Protein AF-A0AAV0RN40-F1 (afdb_monomer)

Mean predicted aligned error: 21.48 Å

Sequence (175 aa):
MGRGKFKGKPTGKRQFSTPEEMLSGSSSRPRTFKREEAAYEEEKAEEESGEESGEESGDEESDQRRKGTEGLISIENPNLVKPKNLKAKDLDMGKTTELSRREREELEKQRAHERYMRLQEQGKTEQARKDLERLTLIRQQRAEAAKKREEEKAGKCSTSFSLFGLVIIYRVVCS

Foldseek 3Di:
DDDDDDPDDPPPPDDDQDPVCVVVVVDPDDVVVVVVVVVVVVVVVCVVCVVPDDPDDDPDDDPPPDPPCVVVDPPPDVPPPDDDPDDPVPPDPPDPPVQPPVRVVVVVVVVVVVVVVVCLVVLVDPVSVVVVVVVVVVVVVVVVVVVVVVVVVVVCVVVVVVVVVVVVVVVVVVD

Organism: NCBI:txid586396

Structure (mmCIF, N/CA/C/O backbone):
data_AF-A0AAV0RN40-F1
#
_entry.id   AF-A0AAV0RN40-F1
#
loop_
_atom_site.group_PDB
_atom_site.id
_atom_site.type_symbol
_atom_site.label_atom_id
_atom_site.label_alt_id
_atom_site.label_comp_id
_atom_site.label_asym_id
_atom_site.label_entity_id
_atom_site.label_seq_id
_atom_site.pdbx_PDB_ins_code
_atom_site.Cartn_x
_atom_site.Cartn_y
_atom_site.Cartn_z
_atom_site.occupancy
_atom_site.B_iso_or_equiv
_atom_site.auth_seq_id
_atom_site.auth_comp_id
_atom_site.auth_asym_id
_atom_site.auth_atom_id
_atom_site.pdbx_PDB_model_num
ATOM 1 N N . MET A 1 1 ? 24.637 -51.699 7.118 1.00 55.66 1 MET A N 1
ATOM 2 C CA . MET A 1 1 ? 23.210 -51.452 6.809 1.00 55.66 1 MET A CA 1
ATOM 3 C C . MET A 1 1 ? 23.115 -50.278 5.841 1.00 55.66 1 MET A C 1
ATOM 5 O O . MET A 1 1 ? 23.317 -49.142 6.254 1.00 55.66 1 MET A O 1
ATOM 9 N N . GLY A 1 2 ? 22.920 -50.537 4.545 1.00 56.81 2 GLY A N 1
ATOM 10 C CA . GLY A 1 2 ? 22.853 -49.482 3.529 1.00 56.81 2 GLY A CA 1
ATOM 11 C C . GLY A 1 2 ? 21.513 -48.755 3.590 1.00 56.81 2 GLY A C 1
ATOM 12 O O . GLY A 1 2 ? 20.491 -49.325 3.222 1.00 56.81 2 GLY A O 1
ATOM 13 N N . ARG A 1 3 ? 21.495 -47.508 4.073 1.00 68.69 3 ARG A N 1
ATOM 14 C CA . ARG A 1 3 ? 20.288 -46.672 4.025 1.00 68.69 3 ARG A CA 1
ATOM 15 C C . ARG A 1 3 ? 20.107 -46.168 2.592 1.00 68.69 3 ARG A C 1
ATOM 17 O O . ARG A 1 3 ? 20.905 -45.368 2.110 1.00 68.69 3 ARG A O 1
ATOM 24 N N . GLY A 1 4 ? 19.094 -46.685 1.898 1.00 68.19 4 GLY A N 1
ATOM 25 C CA . GLY A 1 4 ? 18.758 -46.277 0.535 1.00 68.19 4 GLY A CA 1
ATOM 26 C C . GLY A 1 4 ? 18.453 -44.777 0.440 1.00 68.19 4 GLY A C 1
ATOM 27 O O . GLY A 1 4 ? 17.848 -44.196 1.340 1.00 68.19 4 GLY A O 1
ATOM 28 N N . LYS A 1 5 ? 18.874 -44.143 -0.663 1.00 71.56 5 LYS A N 1
ATOM 29 C CA . LYS A 1 5 ? 18.557 -42.740 -0.970 1.00 71.56 5 LYS A CA 1
ATOM 30 C C . LYS A 1 5 ? 17.057 -42.603 -1.249 1.00 71.56 5 LYS A C 1
ATOM 32 O O . LYS A 1 5 ? 16.592 -42.960 -2.329 1.00 71.56 5 LYS A O 1
ATOM 37 N N . PHE A 1 6 ? 16.313 -42.062 -0.289 1.00 70.00 6 PHE A N 1
ATOM 38 C CA . PHE A 1 6 ? 14.913 -41.681 -0.466 1.00 70.00 6 PHE A CA 1
ATOM 39 C C . PHE A 1 6 ? 14.819 -40.530 -1.479 1.00 70.00 6 PHE A C 1
ATOM 41 O O . PHE A 1 6 ? 15.158 -39.388 -1.173 1.00 70.00 6 PHE A O 1
ATOM 48 N N . LYS A 1 7 ? 14.390 -40.828 -2.711 1.00 72.19 7 LYS A N 1
ATOM 49 C CA . LYS A 1 7 ? 14.006 -39.801 -3.685 1.00 72.19 7 LYS A CA 1
ATOM 50 C C . LYS A 1 7 ? 12.574 -39.373 -3.370 1.00 72.19 7 LYS A C 1
ATOM 52 O O . LYS A 1 7 ? 11.628 -40.039 -3.785 1.00 72.19 7 LYS A O 1
ATOM 57 N N . GLY A 1 8 ? 12.418 -38.288 -2.613 1.00 71.62 8 GLY A N 1
ATOM 58 C CA . GLY A 1 8 ? 11.113 -37.656 -2.431 1.00 71.62 8 GLY A CA 1
ATOM 59 C C . GLY A 1 8 ? 10.549 -37.274 -3.798 1.00 71.62 8 GLY A C 1
ATOM 60 O O . GLY A 1 8 ? 11.226 -36.604 -4.579 1.00 71.62 8 GLY A O 1
ATOM 61 N N . LYS A 1 9 ? 9.337 -37.738 -4.124 1.00 75.56 9 LYS A N 1
ATOM 62 C CA . LYS A 1 9 ? 8.637 -37.245 -5.315 1.00 75.56 9 LYS A CA 1
ATOM 63 C C . LYS A 1 9 ? 8.457 -35.729 -5.155 1.00 75.56 9 LYS A C 1
ATOM 65 O O . LYS A 1 9 ? 8.184 -35.300 -4.032 1.00 75.56 9 LYS A O 1
ATOM 70 N N . PRO A 1 10 ? 8.594 -34.924 -6.223 1.00 72.56 10 PRO A N 1
ATOM 71 C CA . PRO A 1 10 ? 8.254 -33.513 -6.146 1.00 72.56 10 PRO A CA 1
ATOM 72 C C . PRO A 1 10 ? 6.779 -33.436 -5.763 1.00 72.56 10 PRO A C 1
ATOM 74 O O . PRO A 1 10 ? 5.906 -33.839 -6.533 1.00 72.56 10 PRO A O 1
ATOM 77 N N . THR A 1 11 ? 6.502 -33.001 -4.537 1.00 71.94 11 THR A N 1
ATOM 78 C CA . THR A 1 11 ? 5.153 -32.662 -4.104 1.00 71.94 11 THR A CA 1
ATOM 79 C C . THR A 1 11 ? 4.661 -31.602 -5.075 1.00 71.94 11 THR A C 1
ATOM 81 O O . THR A 1 11 ? 5.193 -30.493 -5.116 1.00 71.94 11 THR A O 1
ATOM 84 N N . GLY A 1 12 ? 3.724 -31.991 -5.945 1.00 72.69 12 GLY A N 1
ATOM 85 C CA . GLY A 1 12 ? 3.175 -31.111 -6.966 1.00 72.69 12 GLY A CA 1
ATOM 86 C C . GLY A 1 12 ? 2.749 -29.804 -6.313 1.00 72.69 12 GLY A C 1
ATOM 87 O O . GLY A 1 12 ? 2.023 -29.818 -5.316 1.00 72.69 12 GLY A O 1
ATOM 88 N N . LYS A 1 13 ? 3.259 -28.679 -6.824 1.00 74.56 13 LYS A N 1
ATOM 89 C CA . LYS A 1 13 ? 2.866 -27.357 -6.338 1.00 74.56 13 LYS A CA 1
ATOM 90 C C . LYS A 1 13 ? 1.351 -27.241 -6.504 1.00 74.56 13 LYS A C 1
ATOM 92 O O . LYS A 1 13 ? 0.854 -27.299 -7.626 1.00 74.56 13 LYS A O 1
ATOM 97 N N . ARG A 1 14 ? 0.626 -27.132 -5.389 1.00 75.12 14 ARG A N 1
ATOM 98 C CA . ARG A 1 14 ? -0.819 -26.882 -5.397 1.00 75.12 14 ARG A CA 1
ATOM 99 C C . ARG A 1 14 ? -1.003 -25.434 -5.842 1.00 75.12 14 ARG A C 1
ATOM 101 O O . ARG A 1 14 ? -0.493 -24.534 -5.181 1.00 75.12 14 ARG A O 1
ATOM 108 N N . GLN A 1 15 ? -1.647 -25.234 -6.985 1.00 75.88 15 GLN A N 1
ATOM 109 C CA . GLN A 1 15 ? -2.031 -23.906 -7.450 1.00 75.88 15 GLN A CA 1
ATOM 110 C C . GLN A 1 15 ? -3.312 -23.535 -6.704 1.00 75.88 15 GLN A C 1
ATOM 112 O O . GLN A 1 15 ? -4.309 -24.248 -6.808 1.00 75.88 15 GLN A O 1
ATOM 117 N N . PHE A 1 16 ? -3.258 -22.480 -5.899 1.00 77.50 16 PHE A N 1
ATOM 118 C CA . PHE A 1 16 ? -4.445 -21.891 -5.291 1.00 77.50 16 PHE A CA 1
ATOM 119 C C . PHE A 1 16 ? -4.827 -20.687 -6.144 1.00 77.50 16 PHE A C 1
ATOM 121 O O . PHE A 1 16 ? -3.973 -19.840 -6.396 1.00 77.50 16 PHE A O 1
ATOM 128 N N . SER A 1 17 ? -6.077 -20.632 -6.600 1.00 83.19 17 SER A N 1
ATOM 129 C CA . SER A 1 17 ? -6.595 -19.474 -7.326 1.00 83.19 17 SER A CA 1
ATOM 130 C C . SER A 1 17 ? -6.531 -18.247 -6.422 1.00 83.19 17 SER A C 1
ATOM 132 O O . SER A 1 17 ? -7.062 -18.271 -5.308 1.00 83.19 17 SER A O 1
ATOM 134 N N . THR A 1 18 ? -5.872 -17.188 -6.881 1.00 83.50 18 THR A N 1
ATOM 135 C CA . THR A 1 18 ? -5.872 -15.908 -6.165 1.00 83.50 18 THR A CA 1
ATOM 136 C C . THR A 1 18 ? -7.214 -15.195 -6.379 1.00 83.50 18 THR A C 1
ATOM 138 O O . THR A 1 18 ? -7.898 -15.455 -7.374 1.00 83.50 18 THR A O 1
ATOM 141 N N . PRO A 1 19 ? -7.625 -14.290 -5.472 1.00 75.81 19 PRO A N 1
ATOM 142 C CA . PRO A 1 19 ? -8.873 -13.537 -5.635 1.00 75.81 19 PRO A CA 1
ATOM 143 C C . PRO A 1 19 ? -8.923 -12.737 -6.951 1.00 75.81 19 PRO A C 1
ATOM 145 O O . PRO A 1 19 ? -9.961 -12.690 -7.604 1.00 75.81 19 PRO A O 1
ATOM 148 N N . GLU A 1 20 ? -7.795 -12.197 -7.420 1.00 73.94 20 GLU A N 1
ATOM 149 C CA . GLU A 1 20 ? -7.707 -11.515 -8.724 1.00 73.94 20 GLU A CA 1
ATOM 150 C C . GLU A 1 20 ? -7.902 -12.471 -9.922 1.00 73.94 20 GLU A C 1
ATOM 152 O O . GLU A 1 20 ? -8.478 -12.105 -10.951 1.00 73.94 20 GLU A O 1
ATOM 157 N N . GLU A 1 21 ? -7.470 -13.728 -9.799 1.00 77.06 21 GLU A N 1
ATOM 158 C CA . GLU A 1 21 ? -7.644 -14.764 -10.826 1.00 77.06 21 GLU A CA 1
ATOM 159 C C . GLU A 1 21 ? -9.099 -15.273 -10.894 1.00 77.06 21 GLU A C 1
ATOM 161 O O . GLU A 1 21 ? -9.596 -15.639 -11.964 1.00 77.06 21 GLU A O 1
ATOM 166 N N . MET A 1 22 ? -9.805 -15.248 -9.756 1.00 72.75 22 MET A N 1
ATOM 167 C CA . MET A 1 22 ? -11.239 -15.557 -9.670 1.00 72.75 22 MET A CA 1
ATOM 168 C C . MET A 1 22 ? -12.080 -14.479 -10.368 1.00 72.75 22 MET A C 1
ATOM 170 O O . MET A 1 22 ? -12.909 -14.805 -11.226 1.00 72.75 22 MET A O 1
ATOM 174 N N . LEU A 1 23 ? -11.796 -13.203 -10.073 1.00 73.12 23 LEU A N 1
ATOM 175 C CA . LEU A 1 23 ? -12.455 -12.042 -10.686 1.00 73.12 23 LEU A CA 1
ATOM 176 C C . LEU A 1 23 ? -12.231 -11.999 -12.203 1.00 73.12 23 LEU A C 1
ATOM 178 O O . LEU A 1 23 ? -13.175 -11.841 -12.973 1.00 73.12 23 LEU A O 1
ATOM 182 N N . SER A 1 24 ? -10.995 -12.237 -12.652 1.00 78.75 24 SER A N 1
ATOM 183 C CA . SER A 1 24 ? -10.665 -12.290 -14.084 1.00 78.75 24 SER A CA 1
ATOM 184 C C . SER A 1 24 ? -11.165 -13.554 -14.796 1.00 78.75 24 SER A C 1
ATOM 186 O O . SER A 1 24 ? -11.050 -13.662 -16.016 1.00 78.75 24 SER A O 1
ATOM 188 N N . GLY A 1 25 ? -11.721 -14.526 -14.063 1.00 74.00 25 GLY A N 1
ATOM 189 C CA . GLY A 1 25 ? -12.276 -15.757 -14.628 1.00 74.00 25 GLY A CA 1
ATOM 190 C C . GLY A 1 25 ? -11.249 -16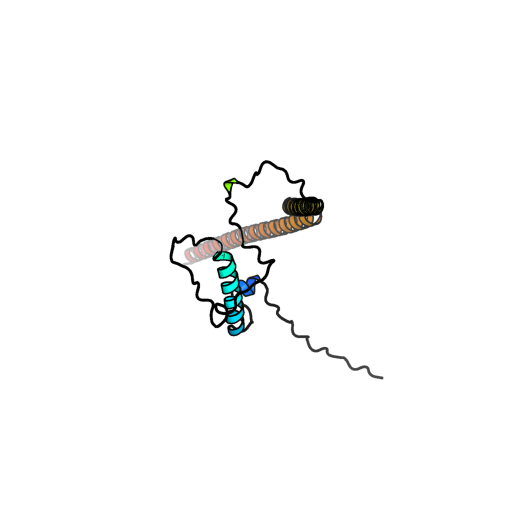.655 -15.322 1.00 74.00 25 GLY A C 1
ATOM 191 O O . GLY A 1 25 ? -11.642 -17.566 -16.051 1.00 74.00 25 GLY A O 1
ATOM 192 N N . SER A 1 26 ? -9.957 -16.407 -15.101 1.00 76.00 26 SER A N 1
ATOM 193 C CA . SER A 1 26 ? -8.845 -17.192 -15.646 1.00 76.00 26 SER A CA 1
ATOM 194 C C . SER A 1 26 ? -8.466 -18.383 -14.758 1.00 76.00 26 SER A C 1
ATOM 196 O O . SER A 1 26 ? -7.634 -19.200 -15.150 1.00 76.00 26 SER A O 1
ATOM 198 N N . SER A 1 27 ? -9.123 -18.522 -13.598 1.00 74.94 27 SER A N 1
ATOM 199 C CA . SER A 1 27 ? -8.860 -19.593 -12.640 1.00 74.94 27 SER A CA 1
ATOM 200 C C . SER A 1 27 ? -9.024 -20.992 -13.247 1.00 74.94 27 SER A C 1
ATOM 202 O O . SER A 1 27 ? -9.934 -21.256 -14.034 1.00 74.94 27 SER A O 1
ATOM 204 N N . SER A 1 28 ? -8.196 -21.928 -12.785 1.00 71.06 28 SER A N 1
ATOM 205 C CA . SER A 1 28 ? -8.238 -23.357 -13.143 1.00 71.06 28 SER A CA 1
ATOM 206 C C . SER A 1 28 ? -9.471 -24.127 -12.624 1.00 71.06 28 SER A C 1
ATOM 208 O O . SER A 1 28 ? -9.554 -25.347 -12.782 1.00 71.06 28 SER A O 1
ATOM 210 N N . ARG A 1 29 ? -10.443 -23.439 -12.009 1.00 69.88 29 ARG A N 1
ATOM 211 C CA . ARG A 1 29 ? -11.673 -24.026 -11.463 1.00 69.88 29 ARG A CA 1
ATOM 212 C C . ARG A 1 29 ? -12.706 -24.264 -12.583 1.00 69.88 29 ARG A C 1
ATOM 214 O O . ARG A 1 29 ? -12.861 -23.412 -13.457 1.00 69.88 29 ARG A O 1
ATOM 221 N N . PRO A 1 30 ? -13.427 -25.404 -12.604 1.00 71.62 30 PRO A N 1
ATOM 222 C CA . PRO A 1 30 ? -14.400 -25.695 -13.659 1.00 71.62 30 PRO A CA 1
ATOM 223 C C . PRO A 1 30 ? -15.537 -24.663 -13.696 1.00 71.62 30 PRO A C 1
ATOM 225 O O . PRO A 1 30 ? -16.087 -24.285 -12.663 1.00 71.62 30 PRO A O 1
ATOM 228 N N . ARG A 1 31 ? -15.933 -24.253 -14.910 1.00 65.62 31 ARG A N 1
ATOM 229 C CA . ARG A 1 31 ? -16.971 -23.230 -15.164 1.00 65.62 31 ARG A CA 1
ATOM 230 C C . ARG A 1 31 ? -18.341 -23.540 -14.549 1.00 65.62 31 ARG A C 1
ATOM 232 O O . ARG A 1 31 ? -19.111 -22.617 -14.319 1.00 65.62 31 ARG A O 1
ATOM 239 N N . THR A 1 32 ? -18.644 -24.808 -14.279 1.00 69.94 32 THR A N 1
ATOM 240 C CA . THR A 1 32 ? -19.889 -25.223 -13.613 1.00 69.94 32 THR A CA 1
ATOM 241 C C . THR A 1 32 ? -19.960 -24.726 -12.174 1.00 69.94 32 THR A C 1
ATOM 243 O O . THR A 1 32 ? -21.026 -24.329 -11.730 1.00 69.94 32 THR A O 1
ATOM 246 N N . PHE A 1 33 ? -18.819 -24.655 -11.485 1.00 62.16 33 PHE A N 1
ATOM 247 C CA . PHE A 1 33 ? -18.750 -24.169 -10.111 1.00 62.16 33 PHE A CA 1
ATOM 248 C C . PHE A 1 33 ? -18.928 -22.646 -10.032 1.00 62.16 33 PHE A C 1
ATOM 250 O O . PHE A 1 33 ? -19.597 -22.146 -9.137 1.00 62.16 33 PHE A O 1
ATOM 257 N N . LYS A 1 34 ? -18.423 -21.915 -11.039 1.00 65.00 34 LYS A N 1
ATOM 258 C CA . LYS A 1 34 ? -18.674 -20.474 -11.175 1.00 65.00 34 LYS A CA 1
ATOM 259 C C . LYS A 1 34 ? -20.154 -20.169 -11.414 1.00 65.00 34 LYS A C 1
ATOM 261 O O . LYS A 1 34 ? -20.585 -19.098 -11.042 1.00 65.00 34 LYS A O 1
ATOM 266 N N . ARG A 1 35 ? -20.936 -21.065 -12.029 1.00 60.94 35 ARG A N 1
ATOM 267 C CA . ARG A 1 35 ? -22.367 -20.815 -12.276 1.00 60.94 35 ARG A CA 1
ATOM 268 C C . ARG A 1 35 ? -23.189 -20.856 -10.989 1.00 60.94 35 ARG A C 1
ATOM 270 O O . ARG A 1 35 ? -24.082 -20.040 -10.849 1.00 60.94 35 ARG A O 1
ATOM 277 N N . GLU A 1 36 ? -22.886 -21.780 -10.080 1.00 59.16 36 GLU A N 1
ATOM 278 C CA . GLU A 1 36 ? -23.560 -21.864 -8.778 1.00 59.16 36 GLU A CA 1
ATOM 279 C C . GLU A 1 36 ? -23.094 -20.749 -7.832 1.00 59.16 36 GLU A C 1
ATOM 281 O O . GLU A 1 36 ? -23.931 -20.099 -7.219 1.00 59.16 36 GLU A O 1
ATOM 286 N N . GLU A 1 37 ? -21.785 -20.461 -7.763 1.00 60.84 37 GLU A N 1
ATOM 287 C CA . GLU A 1 37 ? -21.271 -19.348 -6.946 1.00 60.84 37 GLU A CA 1
ATOM 288 C C . GLU A 1 37 ? -21.665 -17.979 -7.497 1.00 60.84 37 GLU A C 1
ATOM 290 O O . GLU A 1 37 ? -22.028 -17.120 -6.710 1.00 60.84 37 GLU A O 1
ATOM 295 N N . ALA A 1 38 ? -21.635 -17.767 -8.817 1.00 59.31 38 ALA A N 1
ATOM 296 C CA . ALA A 1 38 ? -22.100 -16.515 -9.406 1.00 59.31 38 ALA A CA 1
ATOM 297 C C . ALA A 1 38 ? -23.613 -16.375 -9.274 1.00 59.31 38 ALA A C 1
ATOM 299 O O . ALA A 1 38 ? -24.047 -15.275 -9.020 1.00 59.31 38 ALA A O 1
ATOM 300 N N . ALA A 1 39 ? -24.405 -17.450 -9.368 1.00 60.50 39 ALA A N 1
ATOM 301 C CA . ALA A 1 39 ? -25.836 -17.361 -9.082 1.00 60.50 39 ALA A CA 1
ATOM 302 C C . ALA A 1 39 ? -26.099 -17.013 -7.609 1.00 60.50 39 ALA A C 1
ATOM 304 O O . ALA A 1 39 ? -26.986 -16.225 -7.342 1.00 60.50 39 ALA A O 1
ATOM 305 N N . TYR A 1 40 ? -25.312 -17.545 -6.668 1.00 59.56 40 TYR A N 1
ATOM 306 C CA . TYR A 1 40 ? -25.429 -17.216 -5.244 1.00 59.56 40 TYR A CA 1
ATOM 307 C C . TYR A 1 40 ? -24.876 -15.820 -4.901 1.00 59.56 40 TYR A C 1
ATOM 309 O O . TYR A 1 40 ? -25.415 -15.145 -4.035 1.00 59.56 40 TYR A O 1
ATOM 317 N N . GLU A 1 41 ? -23.802 -15.365 -5.556 1.00 64.12 41 GLU A N 1
ATOM 318 C CA . GLU A 1 41 ? -23.275 -13.999 -5.414 1.00 64.12 41 GLU A CA 1
ATOM 319 C C . GLU A 1 41 ? -24.146 -12.968 -6.131 1.00 64.12 41 GLU A C 1
ATOM 321 O O . GLU A 1 41 ? -24.263 -11.864 -5.626 1.00 64.12 41 GLU A O 1
ATOM 326 N N . GLU A 1 42 ? -24.753 -13.306 -7.267 1.00 60.56 42 GLU A N 1
ATOM 327 C CA . GLU A 1 42 ? -25.714 -12.473 -7.997 1.00 60.56 42 GLU A CA 1
ATOM 328 C C . GLU A 1 42 ? -27.041 -12.430 -7.240 1.00 60.56 42 GLU A C 1
ATOM 330 O O . GLU A 1 42 ? -27.549 -11.344 -7.043 1.00 60.56 42 GLU A O 1
ATOM 335 N N . GLU A 1 43 ? -27.530 -13.541 -6.675 1.00 57.56 43 GLU A N 1
ATOM 336 C CA . GLU A 1 43 ? -28.685 -13.547 -5.759 1.00 57.56 43 GLU A CA 1
ATOM 337 C C . GLU A 1 43 ? -28.387 -12.732 -4.491 1.00 57.56 43 GLU A C 1
ATOM 339 O O . GLU A 1 43 ? -29.203 -11.921 -4.072 1.00 57.56 43 GLU A O 1
ATOM 344 N N . LYS A 1 44 ? -27.182 -12.848 -3.921 1.00 61.00 44 LYS A N 1
ATOM 345 C CA . LYS A 1 44 ? -26.762 -12.036 -2.771 1.00 61.00 44 LYS A CA 1
ATOM 346 C C . LYS A 1 44 ? -26.559 -10.557 -3.124 1.00 61.00 44 LYS A C 1
ATOM 348 O O . LYS A 1 44 ? -26.845 -9.703 -2.294 1.00 61.00 44 LYS A O 1
ATOM 353 N N . ALA A 1 45 ? -26.054 -10.246 -4.316 1.00 57.75 45 ALA A N 1
ATOM 354 C CA . ALA A 1 45 ? -25.862 -8.879 -4.792 1.00 57.75 45 ALA A CA 1
ATOM 355 C C . ALA A 1 45 ? -27.177 -8.244 -5.263 1.00 57.75 45 ALA A C 1
ATOM 357 O O . ALA A 1 45 ? -27.320 -7.037 -5.142 1.00 57.75 45 ALA A O 1
ATOM 358 N N . GLU A 1 46 ? -28.137 -9.027 -5.757 1.00 56.94 46 GLU A N 1
ATOM 359 C CA . GLU A 1 46 ? -29.509 -8.598 -6.046 1.00 56.94 46 GLU A CA 1
ATOM 360 C C . GLU A 1 46 ? -30.327 -8.448 -4.757 1.00 56.94 46 GLU A C 1
ATOM 362 O O . GLU A 1 46 ? -31.143 -7.537 -4.677 1.00 56.94 46 GLU A O 1
ATOM 367 N N . GLU A 1 47 ? -30.088 -9.257 -3.718 1.00 54.12 47 GLU A N 1
ATOM 368 C CA . GLU A 1 47 ? -30.617 -8.996 -2.371 1.00 54.12 47 GLU A CA 1
ATOM 369 C C . GLU A 1 47 ? -29.991 -7.727 -1.763 1.00 54.12 47 GLU A C 1
ATOM 371 O O . GLU A 1 47 ? -30.698 -6.941 -1.141 1.00 54.12 47 GLU A O 1
ATOM 376 N N . GLU A 1 48 ? -28.696 -7.474 -1.989 1.00 49.50 48 GLU A N 1
ATOM 377 C CA . GLU A 1 48 ? -27.996 -6.273 -1.499 1.00 49.50 48 GLU A CA 1
ATOM 378 C C . GLU A 1 48 ? -28.333 -5.004 -2.314 1.00 49.50 48 GLU A C 1
ATOM 380 O O . GLU A 1 48 ? -28.450 -3.927 -1.736 1.00 49.50 48 GLU A O 1
ATOM 385 N N . SER A 1 49 ? -28.552 -5.101 -3.634 1.00 45.62 49 SER A N 1
ATOM 386 C CA . SER A 1 49 ? -28.929 -3.965 -4.499 1.00 45.62 49 SER A CA 1
ATOM 387 C C . SER A 1 49 ? -30.444 -3.798 -4.669 1.00 45.62 49 SER A C 1
ATOM 389 O O . SER A 1 49 ? -30.906 -2.759 -5.142 1.00 45.62 49 SER A O 1
ATOM 391 N N . GLY A 1 50 ? -31.240 -4.807 -4.317 1.00 44.19 50 GLY A N 1
ATOM 392 C CA . GLY A 1 50 ? -32.703 -4.755 -4.295 1.00 44.19 50 GLY A CA 1
ATOM 393 C C . GLY A 1 50 ? -33.256 -3.967 -3.106 1.00 44.19 50 GLY A C 1
ATOM 394 O O . GLY A 1 50 ? -34.422 -3.575 -3.119 1.00 44.19 50 GLY A O 1
ATOM 395 N N . GLU A 1 51 ? -32.420 -3.669 -2.108 1.00 42.81 51 GLU A N 1
ATOM 396 C CA . GLU A 1 51 ? -32.786 -2.831 -0.963 1.00 42.81 51 GLU A CA 1
ATOM 397 C C . GLU A 1 51 ? -32.656 -1.312 -1.240 1.00 42.81 51 GLU A C 1
ATOM 399 O O . GLU A 1 51 ? -33.076 -0.512 -0.403 1.00 42.81 51 GLU A O 1
ATOM 404 N N . GLU A 1 52 ? -32.163 -0.879 -2.416 1.00 46.03 52 GLU A N 1
ATOM 405 C CA . GLU A 1 52 ? -31.861 0.542 -2.703 1.00 46.03 52 GLU A CA 1
ATOM 406 C C . GLU A 1 52 ? -32.509 1.173 -3.959 1.00 46.03 52 GLU A C 1
ATOM 408 O O . GLU A 1 52 ? -32.130 2.277 -4.356 1.00 46.03 52 GLU A O 1
ATOM 413 N N . SER A 1 53 ? -33.525 0.559 -4.578 1.00 49.50 53 SER A N 1
ATOM 414 C CA . SER A 1 53 ? -34.471 1.282 -5.460 1.00 49.50 53 SER A CA 1
ATOM 415 C C . SER A 1 53 ? -35.666 0.431 -5.875 1.00 49.50 53 SER A C 1
ATOM 417 O O . SER A 1 53 ? -35.575 -0.413 -6.761 1.00 49.50 53 SER A O 1
ATOM 419 N N . GLY A 1 54 ? -36.816 0.726 -5.274 1.00 36.41 54 GLY A N 1
ATOM 420 C CA . GLY A 1 54 ? -38.098 0.119 -5.612 1.00 36.41 54 GLY A CA 1
ATOM 421 C C . GLY A 1 54 ? -39.276 0.823 -4.943 1.00 36.41 54 GLY A C 1
ATOM 422 O O . GLY A 1 54 ? -40.187 0.158 -4.465 1.00 36.41 54 GLY A O 1
ATOM 423 N N . GLU A 1 55 ? -39.270 2.160 -4.875 1.00 38.34 55 GLU A N 1
ATOM 424 C CA . GLU A 1 55 ? -40.529 2.907 -4.766 1.00 38.34 55 GLU A CA 1
ATOM 425 C C . GLU A 1 55 ? -41.149 2.981 -6.168 1.00 38.34 55 GLU A C 1
ATOM 427 O O . GLU A 1 55 ? -40.962 3.947 -6.900 1.00 38.34 55 GLU A O 1
ATOM 432 N N . GLU A 1 56 ? -41.888 1.937 -6.540 1.00 31.19 56 GLU A N 1
ATOM 433 C CA . GLU A 1 56 ? -43.005 2.073 -7.469 1.00 31.19 56 GLU A CA 1
ATOM 434 C C . GLU A 1 56 ? -44.287 1.905 -6.660 1.00 31.19 56 GLU A C 1
ATOM 436 O O . GLU A 1 56 ? -44.517 0.908 -5.971 1.00 31.19 56 GLU A O 1
ATOM 441 N N . SER A 1 57 ? -45.088 2.961 -6.691 1.00 41.94 57 SER A N 1
ATOM 442 C CA . SER A 1 57 ? -46.375 3.044 -6.029 1.00 41.94 57 SER A CA 1
ATOM 443 C C . SER A 1 57 ? -47.347 2.093 -6.726 1.00 41.94 57 SER A C 1
ATOM 445 O O . SER A 1 57 ? -47.861 2.389 -7.799 1.00 41.94 57 SER A O 1
ATOM 447 N N . GLY A 1 58 ? -47.600 0.949 -6.096 1.00 30.83 58 GLY A N 1
ATOM 448 C CA . GLY A 1 58 ? -48.706 0.051 -6.406 1.00 30.83 58 GLY A CA 1
ATOM 449 C C . GLY A 1 58 ? -49.542 -0.152 -5.151 1.00 30.83 58 GLY A C 1
ATOM 450 O O . GLY A 1 58 ? -49.311 -1.091 -4.394 1.00 30.83 58 GLY A O 1
ATOM 451 N N . ASP A 1 59 ? -50.471 0.771 -4.902 1.00 42.69 59 ASP A N 1
ATOM 452 C CA . ASP A 1 59 ? -51.601 0.543 -4.004 1.00 42.69 59 ASP A CA 1
ATOM 453 C C . ASP A 1 59 ? -52.536 -0.467 -4.670 1.00 42.69 59 ASP A C 1
ATOM 455 O O . ASP A 1 59 ? -53.439 -0.089 -5.406 1.00 42.69 59 ASP A O 1
ATOM 459 N N . GLU A 1 60 ? -52.283 -1.754 -4.447 1.00 33.16 60 GLU A N 1
ATOM 460 C CA . GLU A 1 60 ? -53.293 -2.795 -4.590 1.00 33.16 60 GLU A CA 1
ATOM 461 C C . GLU A 1 60 ? -53.166 -3.743 -3.395 1.00 33.16 60 GLU A C 1
ATOM 463 O O . GLU A 1 60 ? -52.224 -4.521 -3.261 1.00 33.16 60 GLU A O 1
ATOM 468 N N . GLU A 1 61 ? -54.099 -3.553 -2.465 1.00 40.00 61 GLU A N 1
ATOM 469 C CA . GLU A 1 61 ? -54.933 -4.613 -1.908 1.00 40.00 61 GLU A CA 1
ATOM 470 C C . GLU A 1 61 ? -54.205 -5.903 -1.483 1.00 40.00 61 GLU A C 1
ATOM 472 O O . GLU A 1 61 ? -53.753 -6.712 -2.286 1.00 40.00 61 GLU A O 1
ATOM 477 N N . SER A 1 62 ? -54.148 -6.089 -0.159 1.00 47.31 62 SER A N 1
ATOM 478 C CA . SER A 1 62 ? -54.139 -7.380 0.541 1.00 47.31 62 SER A CA 1
ATOM 479 C C . SER A 1 62 ? -54.039 -8.622 -0.352 1.00 47.31 62 SER A C 1
ATOM 481 O O . SER A 1 62 ? -55.055 -9.089 -0.849 1.00 47.31 62 SER A O 1
ATOM 483 N N . ASP A 1 63 ? -52.819 -9.136 -0.520 1.00 48.69 63 ASP A N 1
ATOM 484 C CA . ASP A 1 63 ? -52.458 -10.548 -0.734 1.00 48.69 63 ASP A CA 1
ATOM 485 C C . ASP A 1 63 ? -51.199 -10.640 -1.604 1.00 48.69 63 ASP A C 1
ATOM 487 O O . ASP A 1 63 ? -51.221 -11.073 -2.761 1.00 48.69 63 ASP A O 1
ATOM 491 N N . GLN A 1 64 ? -50.036 -10.332 -1.013 1.00 52.72 64 GLN A N 1
ATOM 492 C CA . GLN A 1 64 ? -48.815 -10.997 -1.463 1.00 52.72 64 GLN A CA 1
ATOM 493 C C . GLN A 1 64 ? -49.046 -12.492 -1.250 1.00 52.72 64 GLN A C 1
ATOM 495 O O . GLN A 1 64 ? -48.970 -12.984 -0.123 1.00 52.72 64 GLN A O 1
ATOM 500 N N . ARG A 1 65 ? -49.427 -13.186 -2.328 1.00 57.38 65 ARG A N 1
ATOM 501 C CA . ARG A 1 65 ? -49.756 -14.611 -2.350 1.00 57.38 65 ARG A CA 1
ATOM 502 C C . ARG A 1 65 ? -48.562 -15.400 -1.824 1.00 57.38 65 ARG A C 1
ATOM 504 O O . ARG A 1 65 ? -47.686 -15.799 -2.592 1.00 57.38 65 ARG A O 1
ATOM 511 N N . ARG A 1 66 ? -48.523 -15.618 -0.507 1.00 58.66 66 ARG A N 1
ATOM 512 C CA . ARG A 1 66 ? -47.561 -16.518 0.123 1.00 58.66 66 ARG A CA 1
ATOM 513 C C . ARG A 1 66 ? -47.732 -17.874 -0.542 1.00 58.66 66 ARG A C 1
ATOM 515 O O . ARG A 1 66 ? -48.853 -18.343 -0.751 1.00 58.66 66 ARG A O 1
ATOM 522 N N . LYS A 1 67 ? -46.626 -18.450 -0.994 1.00 59.38 67 LYS A N 1
ATOM 523 C CA . LYS A 1 67 ? -46.652 -19.657 -1.814 1.00 59.38 67 LYS A CA 1
ATOM 524 C C . LYS A 1 67 ? -47.155 -20.814 -0.940 1.00 59.38 67 LYS A C 1
ATOM 526 O O . LYS A 1 67 ? -46.506 -21.193 0.024 1.00 59.38 67 LYS A O 1
ATOM 531 N N . GLY A 1 68 ? -48.307 -21.392 -1.275 1.00 66.88 68 GLY A N 1
ATOM 532 C CA . GLY A 1 68 ? -48.834 -22.581 -0.593 1.00 66.88 68 GLY A CA 1
ATOM 533 C C . GLY A 1 68 ? -49.772 -22.281 0.583 1.00 66.88 68 GLY A C 1
ATOM 534 O O . GLY A 1 68 ? -50.575 -21.356 0.532 1.00 66.88 68 GLY A O 1
ATOM 535 N N . THR A 1 69 ? -49.730 -23.109 1.630 1.00 59.50 69 THR A N 1
ATOM 536 C CA . THR A 1 69 ? -50.681 -23.092 2.765 1.00 59.50 69 THR A CA 1
ATOM 537 C C . THR A 1 69 ? -50.380 -22.030 3.829 1.00 59.50 69 THR A C 1
ATOM 539 O O . THR A 1 69 ? -51.093 -21.932 4.825 1.00 59.50 69 THR A O 1
ATOM 542 N N . GLU A 1 70 ? -49.335 -21.226 3.634 1.00 62.75 70 GLU A N 1
ATOM 543 C CA . GLU A 1 70 ? -48.831 -20.236 4.596 1.00 62.75 70 GLU A CA 1
ATOM 544 C C . GLU A 1 70 ? -49.778 -19.050 4.837 1.00 62.75 70 GLU A C 1
ATOM 546 O O . GLU A 1 70 ? -49.644 -18.362 5.844 1.00 62.75 70 GLU A O 1
ATOM 551 N N . GLY A 1 71 ? -50.739 -18.810 3.938 1.00 64.19 71 GLY A N 1
ATOM 552 C CA . GLY A 1 71 ? -51.796 -17.808 4.127 1.00 64.19 71 GLY A CA 1
ATOM 553 C C . GLY A 1 71 ? -53.026 -18.322 4.884 1.00 64.19 71 GLY A C 1
ATOM 554 O O . GLY A 1 71 ? -53.830 -17.522 5.349 1.00 64.19 71 GLY A O 1
ATOM 555 N N . LEU A 1 72 ? -53.181 -19.647 5.021 1.00 68.56 72 LEU A N 1
ATOM 556 C CA . LEU A 1 72 ? -54.354 -20.267 5.652 1.00 68.56 72 LEU A CA 1
ATOM 557 C C . LEU A 1 72 ? -54.169 -20.488 7.163 1.00 68.56 72 LEU A C 1
ATOM 559 O O . LEU A 1 72 ? -55.144 -20.679 7.885 1.00 68.56 72 LEU A O 1
ATOM 563 N N . ILE A 1 73 ? -52.923 -20.472 7.645 1.00 70.44 73 ILE A N 1
ATOM 564 C CA . ILE A 1 73 ? -52.589 -20.648 9.060 1.00 70.44 73 ILE A CA 1
ATOM 565 C C . ILE A 1 73 ? -52.390 -19.262 9.679 1.00 70.44 73 ILE A C 1
ATOM 567 O O . ILE A 1 73 ? -51.397 -18.587 9.414 1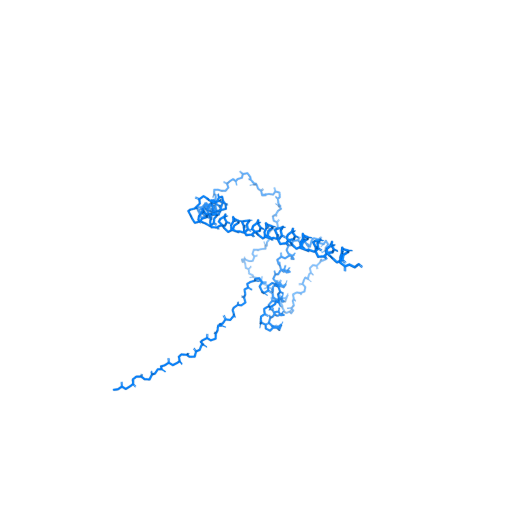.00 70.44 73 ILE A O 1
ATOM 571 N N . SER A 1 74 ? -53.335 -18.832 10.516 1.00 69.56 74 SER A N 1
ATOM 572 C CA . SER A 1 74 ? -53.225 -17.583 11.272 1.00 69.56 74 SER A CA 1
ATOM 573 C C . SER A 1 74 ? -52.077 -17.679 12.282 1.00 69.56 74 SER A C 1
ATOM 575 O O . SER A 1 74 ? -52.140 -18.438 13.247 1.00 69.56 74 SER A O 1
ATOM 577 N N . ILE A 1 75 ? -51.005 -16.914 12.061 1.00 74.50 75 ILE A N 1
ATOM 578 C CA . ILE A 1 75 ? -49.876 -16.828 12.996 1.00 74.50 75 ILE A CA 1
ATOM 579 C C . ILE A 1 75 ? -50.290 -15.926 14.170 1.00 74.50 75 ILE A C 1
ATOM 581 O O . ILE A 1 75 ? -50.023 -14.726 14.180 1.00 74.50 75 ILE A O 1
ATOM 585 N N . GLU A 1 76 ? -50.953 -16.502 15.172 1.00 76.44 76 GLU A N 1
ATOM 586 C CA . GLU A 1 76 ? -51.309 -15.840 16.436 1.00 76.44 76 GLU A CA 1
ATOM 587 C C . GLU A 1 76 ? -50.122 -15.839 17.411 1.00 76.44 76 GLU A C 1
ATOM 589 O O . GLU A 1 76 ? -50.180 -16.385 18.511 1.00 76.44 76 GLU A O 1
ATOM 594 N N . ASN A 1 77 ? -48.994 -15.253 17.004 1.00 79.50 77 ASN A N 1
ATOM 595 C CA . ASN A 1 77 ? -47.884 -15.043 17.928 1.00 79.50 77 ASN A CA 1
ATOM 596 C C . ASN A 1 77 ? -48.102 -13.715 18.685 1.00 79.50 77 ASN A C 1
ATOM 598 O O . ASN A 1 77 ? -48.016 -12.651 18.069 1.00 79.50 77 ASN A O 1
ATOM 602 N N . PRO A 1 78 ? -48.343 -13.734 20.010 1.00 79.81 78 PRO A N 1
ATOM 603 C CA . PRO A 1 78 ? -48.591 -12.524 20.798 1.00 79.81 78 PRO A CA 1
ATOM 604 C C . PRO A 1 78 ? -47.382 -11.575 20.869 1.00 79.81 78 PRO A C 1
ATOM 606 O O . PRO A 1 78 ? -47.549 -10.404 21.193 1.00 79.81 78 PRO A O 1
ATOM 609 N N . ASN A 1 79 ? -46.179 -12.050 20.525 1.00 79.81 79 ASN A N 1
ATOM 610 C CA . ASN A 1 79 ? -44.967 -11.236 20.390 1.00 79.81 79 ASN A CA 1
ATOM 611 C C . ASN A 1 79 ? -44.651 -10.857 18.933 1.00 79.81 79 ASN A C 1
ATOM 613 O O . ASN A 1 79 ? -43.542 -10.402 18.650 1.00 79.81 79 ASN A O 1
ATOM 617 N N . LEU A 1 80 ? -45.586 -11.033 17.989 1.00 79.75 80 LEU A N 1
ATOM 618 C CA . LEU A 1 80 ? -45.408 -10.571 16.613 1.00 79.75 80 LEU A CA 1
ATOM 619 C C . LEU A 1 80 ? -45.533 -9.044 16.565 1.00 79.75 80 LEU A C 1
ATOM 621 O O . LEU A 1 80 ? -46.580 -8.477 16.246 1.00 79.75 80 LEU A O 1
ATOM 625 N N . VAL A 1 81 ? -44.447 -8.366 16.924 1.00 71.44 81 VAL A N 1
ATOM 626 C CA . VAL A 1 81 ? -44.341 -6.914 16.827 1.00 71.44 81 VAL A CA 1
ATOM 627 C C . VAL A 1 81 ? -44.351 -6.552 15.344 1.00 71.44 81 VAL A C 1
ATOM 629 O O . VAL A 1 81 ? -43.371 -6.759 14.635 1.00 71.44 81 VAL A O 1
ATOM 632 N N . LYS A 1 82 ? -45.483 -6.029 14.863 1.00 75.19 82 LYS A N 1
ATOM 633 C CA . LYS A 1 82 ? -45.585 -5.474 13.509 1.00 75.19 82 LYS A CA 1
ATOM 634 C C . LYS A 1 82 ? -44.555 -4.343 13.371 1.00 75.19 82 LYS A C 1
ATOM 636 O O . LYS A 1 82 ? -44.537 -3.469 14.247 1.00 75.19 82 LYS A O 1
ATOM 641 N N . PRO A 1 83 ? -43.717 -4.330 12.320 1.00 74.50 83 PRO A N 1
ATOM 642 C CA . PRO A 1 83 ? -42.760 -3.250 12.130 1.00 74.50 83 PRO A CA 1
ATOM 643 C C . PRO A 1 83 ? -43.525 -1.929 11.993 1.00 74.50 83 PRO A C 1
ATOM 645 O O . PRO A 1 83 ? -44.443 -1.801 11.182 1.00 74.50 83 PRO A O 1
ATOM 648 N N . LYS A 1 84 ? -43.196 -0.955 12.847 1.00 73.81 84 LYS A N 1
ATOM 649 C CA . LYS A 1 84 ? -43.726 0.408 12.749 1.00 73.81 84 LYS A CA 1
ATOM 650 C C . LYS A 1 84 ? -42.786 1.197 11.844 1.00 73.81 84 LYS A C 1
ATOM 652 O O . LYS A 1 84 ? -41.622 1.365 12.191 1.00 73.81 84 LYS A O 1
ATOM 657 N N . ASN A 1 85 ? -43.298 1.690 10.720 1.00 69.06 85 ASN A N 1
ATOM 658 C CA . ASN A 1 85 ? -42.556 2.564 9.812 1.00 69.06 85 ASN A CA 1
ATOM 659 C C . ASN A 1 85 ? -42.308 3.916 10.500 1.00 69.06 85 ASN A C 1
ATOM 661 O O . ASN A 1 85 ? -43.182 4.786 10.520 1.00 69.06 85 ASN A O 1
ATOM 665 N N . LEU A 1 86 ? -41.141 4.066 11.127 1.00 72.12 86 LEU A N 1
ATOM 666 C CA . LEU A 1 86 ? -40.689 5.338 11.683 1.00 72.12 86 LEU A CA 1
ATOM 667 C C . LEU A 1 86 ? -40.219 6.234 10.537 1.00 72.12 86 LEU A C 1
ATOM 669 O O . LEU A 1 86 ? -39.445 5.818 9.679 1.00 72.12 86 LEU A O 1
ATOM 673 N N . LYS A 1 87 ? -40.716 7.471 10.510 1.00 75.38 87 LYS A N 1
ATOM 674 C CA . LYS A 1 87 ? -40.383 8.439 9.466 1.00 75.38 87 LYS A CA 1
ATOM 675 C C . LYS A 1 87 ? -39.035 9.077 9.792 1.00 75.38 87 LYS A C 1
ATOM 677 O O . LYS A 1 87 ? -38.796 9.472 10.929 1.00 75.38 87 LYS A O 1
ATOM 682 N N . ALA A 1 88 ? -38.194 9.268 8.776 1.00 65.25 88 ALA A N 1
ATOM 683 C CA . ALA A 1 88 ? -36.845 9.836 8.902 1.00 65.25 88 ALA A CA 1
ATOM 684 C C . ALA A 1 88 ? -36.778 11.221 9.589 1.00 65.25 88 ALA A C 1
ATOM 686 O O . ALA A 1 88 ? -35.708 11.660 9.994 1.00 65.25 88 ALA A O 1
ATOM 687 N N . LYS A 1 89 ? -37.917 11.909 9.743 1.00 67.06 89 LYS A N 1
ATOM 688 C CA . LYS A 1 89 ? -38.030 13.221 10.397 1.00 67.06 89 LYS A CA 1
ATOM 689 C C . LYS A 1 89 ? -38.028 13.161 11.931 1.00 67.06 89 LYS A C 1
ATOM 691 O O . LYS A 1 89 ? -37.773 14.187 12.549 1.00 67.06 89 LYS A O 1
ATOM 696 N N . ASP A 1 90 ? -38.270 11.992 12.527 1.00 62.75 90 ASP A N 1
ATOM 697 C CA . ASP A 1 90 ? -38.306 11.809 13.989 1.00 62.75 90 ASP A CA 1
ATOM 698 C C . ASP A 1 90 ? -36.960 11.317 14.566 1.00 62.75 90 ASP A C 1
ATOM 700 O O . ASP A 1 90 ? -36.825 11.114 15.775 1.00 62.75 90 ASP A O 1
ATOM 704 N N . LEU A 1 91 ? -35.941 11.134 13.714 1.00 62.00 91 LEU A N 1
ATOM 705 C CA . LEU A 1 91 ? -34.576 10.808 14.127 1.00 62.00 91 LEU A CA 1
ATOM 706 C C . LEU A 1 91 ? -33.831 12.092 14.514 1.00 62.00 91 LEU A C 1
ATOM 708 O O . LEU A 1 91 ? -33.250 12.795 13.692 1.00 62.00 91 LEU A O 1
ATOM 712 N N . ASP A 1 92 ? -33.874 12.402 15.804 1.00 56.59 92 ASP A N 1
ATOM 713 C CA . ASP A 1 92 ? -33.192 13.538 16.418 1.00 56.59 92 ASP A CA 1
ATOM 714 C C . ASP A 1 92 ? -31.663 13.322 16.443 1.00 56.59 92 ASP A C 1
ATOM 716 O O . ASP A 1 92 ? -31.107 12.760 17.388 1.00 56.59 92 ASP A O 1
ATOM 720 N N . MET A 1 93 ? -30.974 13.773 15.388 1.00 61.31 93 MET A N 1
ATOM 721 C CA . MET A 1 93 ? -29.508 13.722 15.226 1.00 61.31 93 MET A CA 1
ATOM 722 C C . MET A 1 93 ? -28.717 14.522 16.286 1.00 61.31 93 MET A C 1
ATOM 724 O O . MET A 1 93 ? -27.488 14.481 16.294 1.00 61.31 93 MET A O 1
ATOM 728 N N . GLY A 1 94 ? -29.390 15.287 17.154 1.00 57.97 94 GLY A N 1
ATOM 729 C CA . GLY A 1 94 ? -28.764 16.149 18.163 1.00 57.97 94 GLY A CA 1
ATOM 730 C C . GLY A 1 94 ? -28.478 15.468 19.502 1.00 57.97 94 GLY A C 1
ATOM 731 O O . GLY A 1 94 ? -27.731 16.003 20.322 1.00 57.97 94 GLY A O 1
ATOM 732 N N . LYS A 1 95 ? -29.034 14.278 19.744 1.00 52.19 95 LYS A N 1
ATOM 733 C CA . LYS A 1 95 ? -28.692 13.484 20.923 1.00 52.19 95 LYS A CA 1
ATOM 734 C C . LYS A 1 95 ? -27.468 12.667 20.567 1.00 52.19 95 LYS A C 1
ATOM 736 O O . LYS A 1 95 ? -27.576 11.628 19.926 1.00 52.19 95 LYS A O 1
ATOM 741 N N . THR A 1 96 ? -26.301 13.115 21.022 1.00 53.00 96 THR A N 1
ATOM 742 C CA . THR A 1 96 ? -25.175 12.210 21.239 1.00 53.00 96 THR A CA 1
ATOM 743 C C . THR A 1 96 ? -25.641 11.185 22.266 1.00 53.00 96 THR A C 1
ATOM 745 O O . THR A 1 96 ? -25.453 11.358 23.470 1.00 53.00 96 THR A O 1
ATOM 748 N N . THR A 1 97 ? -26.317 10.139 21.799 1.00 53.09 97 THR A N 1
ATOM 749 C CA . THR A 1 97 ? -26.412 8.881 22.516 1.00 53.09 97 THR A CA 1
ATOM 750 C C . THR A 1 97 ? -24.979 8.569 22.885 1.00 53.09 97 THR A C 1
ATOM 752 O O . THR A 1 97 ? -24.127 8.499 21.997 1.00 53.09 97 THR A O 1
ATOM 755 N N . GLU A 1 98 ? -24.671 8.556 24.179 1.00 54.88 98 GLU A N 1
ATOM 756 C CA . GLU A 1 98 ? -23.342 8.222 24.653 1.00 54.88 98 GLU A CA 1
ATOM 757 C C . GLU A 1 98 ? -22.996 6.878 24.026 1.00 54.88 98 GLU A C 1
ATOM 759 O O . GLU A 1 98 ? -23.528 5.862 24.463 1.00 54.88 98 GLU A O 1
ATOM 764 N N . LEU A 1 99 ? -22.190 6.911 22.952 1.00 54.00 99 LEU A N 1
ATOM 765 C CA . LEU A 1 99 ? -21.814 5.722 22.197 1.00 54.00 99 LEU A CA 1
ATOM 766 C C . LEU A 1 99 ? -21.457 4.668 23.225 1.00 54.00 99 LEU A C 1
ATOM 768 O O . LEU A 1 99 ? -20.668 4.960 24.140 1.00 54.00 99 LEU A O 1
ATOM 772 N N . SER A 1 100 ? -22.127 3.521 23.134 1.00 63.91 100 SER A N 1
ATOM 773 C CA . SER A 1 100 ? -21.981 2.435 24.094 1.00 63.91 100 SER A CA 1
ATOM 774 C C . SER A 1 100 ? -20.487 2.203 24.308 1.00 63.91 100 SER A C 1
ATOM 776 O O . SER A 1 100 ? -19.709 2.351 23.367 1.00 63.91 100 SER A O 1
ATOM 778 N N . ARG A 1 101 ? -20.036 1.868 25.526 1.00 65.69 101 ARG A N 1
ATOM 779 C CA . ARG A 1 101 ? -18.594 1.648 25.800 1.00 65.69 101 ARG A CA 1
ATOM 780 C C . ARG A 1 101 ? -17.917 0.792 24.715 1.00 65.69 101 ARG A C 1
ATOM 782 O O . ARG A 1 101 ? -16.783 1.066 24.351 1.00 65.69 101 ARG A O 1
ATOM 789 N N . ARG A 1 102 ? -18.667 -0.160 24.148 1.00 67.81 102 ARG A N 1
ATOM 790 C CA . ARG A 1 102 ? -18.275 -1.001 23.008 1.00 67.81 102 ARG A CA 1
ATOM 791 C C . ARG A 1 102 ? -18.037 -0.221 21.709 1.00 67.81 102 ARG A C 1
ATOM 793 O O . ARG A 1 102 ? -16.992 -0.369 21.096 1.00 67.81 102 ARG A O 1
ATOM 800 N N . GLU A 1 103 ? -18.953 0.657 21.327 1.00 76.75 103 GLU A N 1
ATOM 801 C CA . GLU A 1 103 ? -18.866 1.459 20.097 1.00 76.75 103 GLU A CA 1
ATOM 802 C C . GLU A 1 103 ? -17.713 2.472 20.150 1.00 76.75 103 GLU A C 1
ATOM 804 O O . GLU A 1 103 ? -17.073 2.752 19.138 1.00 76.75 103 GLU A O 1
ATOM 809 N N . ARG A 1 104 ? -17.394 3.005 21.339 1.00 77.00 104 ARG A N 1
ATOM 810 C CA . ARG A 1 104 ? -16.232 3.897 21.514 1.00 77.00 104 ARG A CA 1
ATOM 811 C C . ARG A 1 104 ? -14.917 3.161 21.283 1.00 77.00 104 ARG A C 1
ATOM 813 O O . ARG A 1 104 ? -14.061 3.668 20.564 1.00 77.00 104 ARG A O 1
ATOM 820 N N . GLU A 1 105 ? -14.781 1.966 21.849 1.00 80.31 105 GLU A N 1
ATOM 821 C CA . GLU A 1 105 ? -13.595 1.126 21.657 1.00 80.31 105 GLU A CA 1
ATOM 822 C C . GLU A 1 105 ? -13.458 0.663 20.198 1.00 80.31 105 GLU A C 1
ATOM 824 O O . GLU A 1 105 ? -12.353 0.639 19.655 1.00 80.31 105 GLU A O 1
ATOM 829 N N . GLU A 1 106 ? -14.567 0.355 19.523 1.00 83.06 106 GLU A N 1
ATOM 830 C CA . GLU A 1 106 ? -14.568 -0.016 18.104 1.00 83.06 106 GLU A CA 1
ATOM 831 C C . GLU A 1 106 ? -14.143 1.147 17.201 1.00 83.06 106 GLU A C 1
ATOM 833 O O . GLU A 1 106 ? -13.286 0.964 16.333 1.00 83.06 106 GLU A O 1
ATOM 838 N N . LEU A 1 107 ? -14.644 2.360 17.448 1.00 83.88 107 LEU A N 1
ATOM 839 C CA . LEU A 1 107 ? -14.222 3.5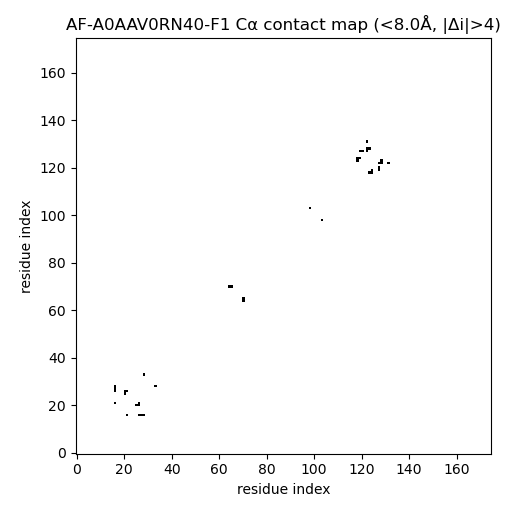56 16.715 1.00 83.88 107 LEU A CA 1
ATOM 840 C C . LEU A 1 107 ? -12.764 3.923 16.993 1.00 83.88 107 LEU A C 1
ATOM 842 O O . LEU A 1 107 ? -12.048 4.340 16.086 1.00 83.88 107 LEU A O 1
ATOM 846 N N . GLU A 1 108 ? -12.287 3.768 18.226 1.00 86.19 108 GLU A N 1
ATOM 847 C CA . GLU A 1 108 ? -10.875 3.983 18.546 1.00 86.19 108 GLU A CA 1
ATOM 848 C C . GLU A 1 108 ? -9.977 2.950 17.866 1.00 86.19 108 GLU A C 1
ATOM 850 O O . GLU A 1 108 ? -8.924 3.311 17.337 1.00 86.19 108 GLU A O 1
ATOM 855 N N . LYS A 1 109 ? -10.410 1.688 17.794 1.00 91.25 109 LYS A N 1
ATOM 856 C CA . LYS A 1 109 ? -9.701 0.631 17.067 1.00 91.25 109 LYS A CA 1
ATOM 857 C C . LYS A 1 109 ? -9.656 0.909 15.565 1.00 91.25 109 LYS A C 1
ATOM 859 O O . LYS A 1 109 ? -8.596 0.751 14.959 1.00 91.25 109 LYS A O 1
ATOM 864 N N . GLN A 1 110 ? -10.761 1.366 14.979 1.00 90.94 110 GLN A N 1
ATOM 865 C CA . GLN A 1 110 ? -10.817 1.786 13.576 1.00 90.94 110 GLN A CA 1
ATOM 866 C C . GLN A 1 110 ? -9.886 2.976 13.321 1.00 90.94 110 GLN A C 1
ATOM 868 O O . GLN A 1 110 ? -9.004 2.891 12.471 1.00 90.94 110 GLN A O 1
ATOM 873 N N . ARG A 1 111 ? -9.969 4.032 14.137 1.00 93.06 111 ARG A N 1
ATOM 874 C CA . ARG A 1 111 ? -9.088 5.210 14.040 1.00 93.06 111 ARG A CA 1
ATOM 875 C C . ARG A 1 111 ? -7.613 4.856 14.229 1.00 93.06 111 ARG A C 1
ATOM 877 O O . ARG A 1 111 ? -6.749 5.420 13.559 1.00 93.06 111 ARG A O 1
ATOM 884 N N . ALA A 1 112 ? -7.295 3.932 15.135 1.00 93.19 112 ALA A N 1
ATOM 885 C CA . ALA A 1 112 ? -5.932 3.454 15.345 1.00 93.19 112 ALA A CA 1
ATOM 886 C C . ALA A 1 112 ? -5.417 2.670 14.130 1.00 93.19 112 ALA A C 1
ATOM 888 O O . ALA A 1 112 ? -4.280 2.887 13.708 1.00 93.19 112 ALA A O 1
ATOM 889 N N . HIS A 1 113 ? -6.257 1.813 13.542 1.00 91.19 113 HIS A N 1
ATOM 890 C CA . HIS A 1 113 ? -5.943 1.091 12.312 1.00 91.19 113 HIS A CA 1
ATOM 891 C C . HIS A 1 113 ? -5.734 2.053 11.135 1.00 91.19 113 HIS A C 1
ATOM 893 O O . HIS A 1 113 ? -4.702 1.993 10.475 1.00 91.19 113 HIS A O 1
ATOM 899 N N . GLU A 1 114 ? -6.640 3.005 10.921 1.00 92.88 114 GLU A N 1
ATOM 900 C CA . GLU A 1 114 ? -6.506 4.046 9.895 1.00 92.88 114 GLU A CA 1
ATOM 901 C C . GLU A 1 114 ? -5.235 4.872 10.084 1.00 92.88 114 GLU A C 1
ATOM 903 O O . GLU A 1 114 ? -4.502 5.133 9.132 1.00 92.88 114 GLU A O 1
ATOM 908 N N . ARG A 1 115 ? -4.921 5.260 11.324 1.00 93.25 115 ARG A N 1
ATOM 909 C CA . ARG A 1 115 ? -3.687 5.988 11.630 1.00 93.25 115 ARG A CA 1
ATOM 910 C C . ARG A 1 115 ? -2.454 5.149 11.307 1.00 93.25 115 ARG A C 1
ATOM 912 O O . ARG A 1 115 ? -1.480 5.695 10.789 1.00 93.25 115 ARG A O 1
ATOM 919 N N . TYR A 1 116 ? -2.480 3.8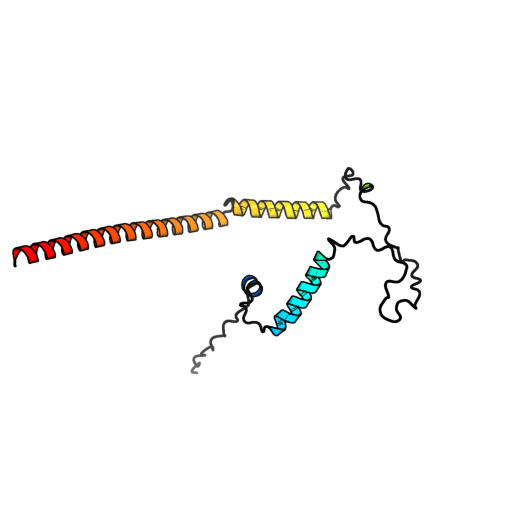58 11.625 1.00 90.19 116 TYR A N 1
ATOM 920 C CA . TYR A 1 116 ? -1.398 2.931 11.311 1.00 90.19 116 TYR A CA 1
ATOM 921 C C . TYR A 1 116 ? -1.215 2.779 9.795 1.00 90.19 116 TYR A C 1
ATOM 923 O O . TYR A 1 116 ? -0.103 2.968 9.301 1.00 90.19 116 TYR A O 1
ATOM 931 N N . MET A 1 117 ? -2.304 2.561 9.054 1.00 92.38 117 MET A N 1
ATOM 932 C CA . MET A 1 117 ? -2.293 2.500 7.589 1.00 92.38 117 MET A CA 1
ATOM 933 C C . MET A 1 117 ? -1.756 3.798 6.982 1.00 92.38 117 MET A C 1
ATOM 935 O O . MET A 1 117 ? -0.824 3.780 6.182 1.00 92.38 117 MET A O 1
ATOM 939 N N . ARG A 1 118 ? -2.226 4.946 7.469 1.00 93.00 118 ARG A N 1
ATOM 940 C CA . ARG A 1 118 ? -1.762 6.264 7.028 1.00 93.00 118 ARG A CA 1
ATOM 941 C C . ARG A 1 118 ? -0.281 6.504 7.337 1.00 93.00 118 ARG A C 1
ATOM 943 O O . ARG A 1 118 ? 0.419 7.142 6.556 1.00 93.00 118 ARG A O 1
ATOM 950 N N . LEU A 1 119 ? 0.227 6.022 8.472 1.00 92.69 119 LEU A N 1
ATOM 951 C CA . LEU A 1 119 ? 1.655 6.089 8.816 1.00 92.69 119 LEU A CA 1
ATOM 952 C C . LEU A 1 119 ? 2.509 5.205 7.896 1.00 92.69 119 LEU A C 1
ATOM 954 O O . LEU A 1 119 ? 3.628 5.598 7.552 1.00 92.69 119 LEU A O 1
ATOM 958 N N . GLN A 1 120 ? 1.988 4.042 7.506 1.00 90.06 120 GLN A N 1
ATOM 959 C CA . GLN A 1 120 ? 2.626 3.125 6.565 1.00 90.06 120 GLN A CA 1
ATOM 960 C C . GLN A 1 120 ? 2.703 3.749 5.165 1.00 90.06 120 GLN A C 1
ATOM 962 O O . GLN A 1 120 ? 3.781 3.799 4.578 1.00 90.06 120 GLN A O 1
ATOM 967 N N . GLU A 1 121 ? 1.595 4.304 4.671 1.00 85.81 121 GLU A N 1
ATOM 968 C CA . GLU A 1 121 ? 1.526 5.025 3.391 1.00 85.81 121 GLU A CA 1
ATOM 969 C C . GLU A 1 121 ? 2.459 6.237 3.359 1.00 85.81 121 GLU A C 1
ATOM 971 O O . GLU A 1 121 ? 3.140 6.489 2.368 1.00 85.81 121 GLU A O 1
ATOM 976 N N . GLN A 1 122 ? 2.548 6.969 4.474 1.00 89.56 122 GLN A N 1
ATOM 977 C CA . GLN A 1 122 ? 3.484 8.084 4.627 1.00 89.56 122 GLN A CA 1
ATOM 978 C C . GLN A 1 122 ? 4.953 7.645 4.686 1.00 89.56 122 GLN A C 1
ATOM 980 O O . GLN A 1 122 ? 5.832 8.503 4.771 1.00 89.56 122 GLN A O 1
ATOM 985 N N . GLY A 1 123 ? 5.248 6.343 4.702 1.00 89.69 123 GLY A N 1
ATOM 986 C CA . GLY A 1 123 ? 6.617 5.852 4.803 1.00 89.69 123 GLY A CA 1
ATOM 987 C C . GLY A 1 123 ? 7.253 6.127 6.163 1.00 89.69 123 GLY A C 1
ATOM 988 O O . GLY A 1 123 ? 8.473 6.214 6.270 1.00 89.69 123 GLY A O 1
ATOM 989 N N . LYS A 1 124 ? 6.457 6.350 7.216 1.00 87.94 124 LYS A N 1
ATOM 990 C CA . LYS A 1 124 ? 6.987 6.717 8.538 1.00 87.94 124 LYS A CA 1
ATOM 991 C C . LYS A 1 124 ? 7.364 5.505 9.382 1.00 87.94 124 LYS A C 1
ATOM 993 O O . LYS A 1 124 ? 8.190 5.661 10.278 1.00 87.94 124 LYS A O 1
ATOM 998 N N . THR A 1 125 ? 6.811 4.330 9.092 1.00 91.19 125 THR A N 1
ATOM 999 C CA . THR A 1 125 ? 7.208 3.070 9.732 1.00 91.19 125 THR A CA 1
ATOM 1000 C C . THR A 1 125 ? 8.569 2.607 9.210 1.00 91.19 125 THR A C 1
ATOM 1002 O O . THR A 1 125 ? 8.925 2.848 8.057 1.00 91.19 125 THR A O 1
ATOM 1005 N N . GLU A 1 126 ? 9.356 1.929 10.046 1.00 87.44 126 GLU A N 1
ATOM 1006 C CA . GLU A 1 126 ? 10.694 1.460 9.653 1.00 87.44 126 GLU A CA 1
ATOM 1007 C C . GLU A 1 126 ? 10.659 0.489 8.466 1.00 87.44 126 GLU A C 1
ATOM 1009 O O . GLU A 1 126 ? 11.579 0.470 7.652 1.00 87.44 126 GLU A O 1
ATOM 1014 N N . GLN A 1 127 ? 9.588 -0.301 8.356 1.00 88.69 127 GLN A N 1
ATOM 1015 C CA . GLN A 1 127 ? 9.366 -1.208 7.232 1.00 88.69 127 GLN A CA 1
ATOM 1016 C C . GLN A 1 127 ? 9.127 -0.423 5.939 1.00 88.69 127 GLN A C 1
ATOM 1018 O O . GLN A 1 127 ? 9.844 -0.630 4.965 1.00 88.69 127 GLN A O 1
ATOM 1023 N N . ALA A 1 128 ? 8.215 0.554 5.958 1.00 92.44 128 ALA A N 1
ATOM 1024 C CA . ALA A 1 128 ? 7.923 1.356 4.776 1.00 92.44 128 ALA A CA 1
ATOM 1025 C C . ALA A 1 128 ? 9.125 2.209 4.335 1.00 92.44 128 ALA A C 1
ATOM 1027 O O . ALA A 1 128 ? 9.344 2.372 3.138 1.00 92.44 128 ALA A O 1
ATOM 1028 N N . ARG A 1 129 ? 9.958 2.696 5.268 1.00 91.00 129 ARG A N 1
ATOM 1029 C CA . ARG A 1 129 ? 11.226 3.371 4.921 1.00 91.00 129 ARG A CA 1
ATOM 1030 C C . ARG A 1 129 ? 12.158 2.457 4.136 1.00 91.00 129 ARG A C 1
ATOM 1032 O O . ARG A 1 129 ? 12.602 2.838 3.058 1.00 91.00 129 ARG A O 1
ATOM 1039 N N . LYS A 1 130 ? 12.389 1.237 4.630 1.00 95.50 130 LYS A N 1
ATOM 1040 C CA . LYS A 1 130 ? 13.226 0.234 3.950 1.00 95.50 130 LYS A CA 1
ATOM 1041 C C . LYS A 1 130 ? 12.671 -0.133 2.576 1.00 95.50 130 LYS A C 1
ATOM 1043 O O . LYS A 1 130 ? 13.436 -0.277 1.625 1.00 95.50 130 LYS A O 1
ATOM 1048 N N . ASP A 1 131 ? 11.353 -0.260 2.452 1.00 94.06 131 ASP A N 1
ATOM 1049 C CA . ASP A 1 131 ? 10.710 -0.563 1.173 1.00 94.06 131 ASP A CA 1
ATOM 1050 C C . ASP A 1 131 ? 10.839 0.600 0.182 1.00 94.06 131 ASP A C 1
ATOM 1052 O O . ASP A 1 131 ? 11.173 0.382 -0.985 1.00 94.06 131 ASP A O 1
ATOM 1056 N N . LEU A 1 132 ? 10.666 1.845 0.635 1.00 93.62 132 LEU A N 1
ATOM 1057 C CA . LEU A 1 132 ? 10.905 3.031 -0.188 1.00 93.62 132 LEU A CA 1
ATOM 1058 C C . LEU A 1 132 ? 12.372 3.135 -0.619 1.00 93.62 132 LEU A C 1
ATOM 1060 O O . LEU A 1 132 ? 12.630 3.357 -1.800 1.00 93.62 132 LEU A O 1
ATOM 1064 N N . GLU A 1 133 ? 13.322 2.920 0.292 1.00 94.31 133 GLU A N 1
ATOM 1065 C CA . GLU A 1 133 ? 14.763 2.879 0.001 1.00 94.31 133 GLU A CA 1
ATOM 1066 C C . GLU A 1 133 ? 15.107 1.781 -1.015 1.00 94.31 133 GLU A C 1
ATOM 1068 O O . GLU A 1 133 ? 15.857 1.993 -1.969 1.00 94.31 133 GLU A O 1
ATOM 1073 N N . ARG A 1 134 ? 14.503 0.600 -0.882 1.00 95.94 134 ARG A N 1
ATOM 1074 C CA . ARG A 1 134 ? 14.664 -0.476 -1.862 1.00 95.94 134 ARG A CA 1
ATOM 1075 C C . ARG A 1 134 ? 14.114 -0.073 -3.232 1.00 95.94 134 ARG A C 1
ATOM 1077 O O . ARG A 1 134 ? 14.745 -0.347 -4.255 1.00 95.94 134 ARG A O 1
ATOM 1084 N N . LEU A 1 135 ? 12.949 0.574 -3.276 1.00 95.00 135 LEU A N 1
ATOM 1085 C CA . LEU A 1 135 ? 12.343 1.045 -4.521 1.00 95.00 135 LEU A CA 1
ATOM 1086 C C . LEU A 1 135 ? 13.159 2.169 -5.175 1.00 95.00 135 LEU A C 1
ATOM 1088 O O . LEU A 1 135 ? 13.282 2.179 -6.402 1.00 95.00 135 LEU A O 1
ATOM 1092 N N . THR A 1 136 ? 13.735 3.098 -4.406 1.00 95.94 136 THR A N 1
ATOM 1093 C CA . THR A 1 136 ? 14.607 4.152 -4.952 1.00 95.94 136 THR A CA 1
ATOM 1094 C C . THR A 1 136 ? 15.880 3.564 -5.547 1.00 95.94 136 THR A C 1
ATOM 1096 O O . THR A 1 136 ? 16.225 3.939 -6.667 1.00 95.94 136 THR A O 1
ATOM 1099 N N . LEU A 1 137 ? 16.507 2.580 -4.893 1.00 96.62 137 LEU A N 1
ATOM 1100 C CA . LEU A 1 137 ? 17.664 1.861 -5.441 1.00 96.62 137 LEU A CA 1
ATOM 1101 C C . LEU A 1 137 ? 17.335 1.172 -6.773 1.00 96.62 137 LEU A C 1
ATOM 1103 O O . LEU A 1 137 ? 18.085 1.295 -7.738 1.00 96.62 137 LEU A O 1
ATOM 1107 N N . ILE A 1 138 ? 16.183 0.500 -6.880 1.00 96.88 138 ILE A N 1
ATOM 1108 C CA . ILE A 1 138 ? 15.756 -0.133 -8.141 1.00 96.88 138 ILE A CA 1
ATOM 1109 C C . ILE A 1 138 ? 15.504 0.919 -9.229 1.00 96.88 138 ILE A C 1
ATOM 1111 O O . ILE A 1 138 ? 15.878 0.714 -10.386 1.00 96.88 138 ILE A O 1
ATOM 1115 N N . ARG A 1 139 ? 14.876 2.052 -8.888 1.00 97.62 139 ARG A N 1
ATOM 1116 C CA . ARG A 1 139 ? 14.666 3.159 -9.836 1.00 97.62 139 ARG A CA 1
ATOM 1117 C C . ARG A 1 139 ? 15.996 3.728 -10.330 1.00 97.62 139 ARG A C 1
ATOM 1119 O O . ARG A 1 139 ? 16.132 3.933 -11.532 1.00 97.62 139 ARG A O 1
ATOM 1126 N N . GLN A 1 140 ? 16.969 3.919 -9.440 1.00 96.75 140 GLN A N 1
ATOM 1127 C CA . GLN A 1 140 ? 18.319 4.368 -9.791 1.00 96.75 140 GLN A CA 1
ATOM 1128 C C . GLN A 1 140 ? 19.011 3.367 -10.715 1.00 96.75 140 GLN A C 1
ATOM 1130 O O . GLN A 1 140 ? 19.434 3.748 -11.800 1.00 96.75 140 GLN A O 1
ATOM 1135 N N . GLN A 1 141 ? 19.013 2.077 -10.374 1.00 96.81 141 GLN A N 1
ATOM 1136 C CA . GLN A 1 141 ? 19.596 1.031 -11.222 1.00 96.81 141 GLN A CA 1
ATOM 1137 C C . GLN A 1 141 ? 18.951 0.977 -12.612 1.00 96.81 141 GLN A C 1
ATOM 1139 O O . GLN A 1 141 ? 19.642 0.806 -13.615 1.00 96.81 141 GLN A O 1
ATOM 1144 N N . ARG A 1 142 ? 17.626 1.148 -12.699 1.00 97.25 142 ARG A N 1
ATOM 1145 C CA . ARG A 1 142 ? 16.917 1.208 -13.986 1.00 97.25 142 ARG A CA 1
ATOM 1146 C C . ARG A 1 142 ? 17.284 2.456 -14.783 1.00 97.25 142 ARG A C 1
ATOM 1148 O O . ARG A 1 142 ? 17.510 2.341 -15.984 1.00 97.25 142 ARG A O 1
ATOM 1155 N N . ALA A 1 143 ? 17.363 3.616 -14.134 1.00 96.00 143 ALA A N 1
ATOM 1156 C CA . ALA A 1 143 ? 17.753 4.867 -14.777 1.00 96.00 143 ALA A CA 1
ATOM 1157 C C . ALA A 1 143 ? 19.209 4.822 -15.265 1.00 96.00 143 ALA A C 1
ATOM 1159 O O . ALA A 1 143 ? 19.487 5.200 -16.396 1.00 96.00 143 ALA A O 1
ATOM 1160 N N . GLU A 1 144 ? 20.130 4.300 -14.458 1.00 93.19 144 GLU A N 1
ATOM 1161 C CA . GLU A 1 144 ? 21.532 4.110 -14.835 1.00 93.19 144 GLU A CA 1
ATOM 1162 C C . GLU A 1 144 ? 21.688 3.092 -15.964 1.00 93.19 144 GLU A C 1
ATOM 1164 O O . GLU A 1 144 ? 22.448 3.324 -16.898 1.00 93.19 144 GLU A O 1
ATOM 1169 N N . ALA A 1 145 ? 20.944 1.983 -15.934 1.00 94.06 145 ALA A N 1
ATOM 1170 C CA . ALA A 1 145 ? 20.952 1.012 -17.023 1.00 94.06 145 ALA A CA 1
ATOM 1171 C C . ALA A 1 145 ? 20.362 1.588 -18.322 1.00 94.06 145 ALA A C 1
ATOM 1173 O O . ALA A 1 145 ? 20.853 1.269 -19.403 1.00 94.06 145 ALA A O 1
ATOM 1174 N N . ALA A 1 146 ? 19.326 2.429 -18.238 1.00 94.19 146 ALA A N 1
ATOM 1175 C CA . ALA A 1 146 ? 18.777 3.131 -19.397 1.00 94.19 146 ALA A CA 1
ATOM 1176 C C . ALA A 1 146 ? 19.800 4.114 -19.980 1.00 94.19 146 ALA A C 1
ATOM 1178 O O . ALA A 1 146 ? 20.107 4.016 -21.166 1.00 94.19 146 ALA A O 1
ATOM 1179 N N . LYS A 1 147 ? 20.418 4.949 -19.135 1.00 93.44 147 LYS A N 1
ATOM 1180 C CA . LYS A 1 147 ? 21.480 5.884 -19.535 1.00 93.44 147 LYS A CA 1
ATOM 1181 C C . LYS A 1 147 ? 22.676 5.170 -20.172 1.00 93.44 147 LYS A C 1
ATOM 1183 O O . LYS A 1 147 ? 23.065 5.514 -21.280 1.00 93.44 147 LYS A O 1
ATOM 1188 N N . LYS A 1 148 ? 23.183 4.095 -19.556 1.00 92.50 148 LYS A N 1
ATOM 1189 C CA . LYS A 1 148 ? 24.274 3.281 -20.130 1.00 92.50 148 LYS A CA 1
ATOM 1190 C C . LYS A 1 148 ? 23.898 2.678 -21.485 1.00 92.50 148 LYS A C 1
ATOM 1192 O O . LYS A 1 148 ? 24.707 2.665 -22.406 1.00 92.50 148 LYS A O 1
ATOM 1197 N N . ARG A 1 149 ? 22.656 2.201 -21.648 1.00 88.31 149 ARG A N 1
ATOM 1198 C CA . ARG A 1 149 ? 22.178 1.701 -22.948 1.00 88.31 149 ARG A CA 1
ATOM 1199 C C . ARG A 1 149 ? 22.067 2.809 -23.990 1.00 88.31 149 ARG A C 1
ATOM 1201 O O . ARG A 1 149 ? 22.293 2.525 -25.159 1.00 88.31 149 ARG A O 1
ATOM 1208 N N . GLU A 1 150 ? 21.687 4.022 -23.610 1.00 88.62 150 GLU A N 1
ATOM 1209 C CA . GLU A 1 150 ? 21.628 5.172 -24.518 1.00 88.62 150 GLU A CA 1
ATOM 1210 C C . GLU A 1 150 ? 23.028 5.609 -24.957 1.00 88.62 150 GLU A C 1
ATOM 1212 O O . GLU A 1 150 ? 23.255 5.771 -26.152 1.00 88.62 150 GLU A O 1
ATOM 1217 N N . GLU A 1 151 ? 23.986 5.682 -24.033 1.00 86.44 151 GLU A N 1
ATOM 1218 C CA . GLU A 1 151 ? 25.391 5.993 -24.325 1.00 86.44 151 GLU A CA 1
ATOM 1219 C C . GLU A 1 151 ? 26.035 4.936 -25.232 1.00 86.44 151 GLU A C 1
ATOM 1221 O O . GLU A 1 151 ? 26.666 5.269 -26.234 1.00 86.44 151 GLU A O 1
ATOM 1226 N N . GLU A 1 152 ? 25.819 3.647 -24.956 1.00 83.94 152 GLU A N 1
ATOM 1227 C CA . GLU A 1 152 ? 26.309 2.577 -25.825 1.00 83.94 152 GLU A CA 1
ATOM 1228 C C . GLU A 1 152 ? 25.636 2.581 -27.198 1.00 83.94 152 GLU A C 1
ATOM 1230 O O . GLU A 1 152 ? 26.294 2.302 -28.199 1.00 83.94 152 GLU A O 1
ATOM 1235 N N . LYS A 1 153 ? 24.331 2.869 -27.275 1.00 86.06 153 LYS A N 1
ATOM 1236 C CA . LYS A 1 153 ? 23.625 2.984 -28.558 1.00 86.06 153 LYS A CA 1
ATOM 1237 C C . LYS A 1 153 ? 24.128 4.186 -29.346 1.00 86.06 153 LYS A C 1
ATOM 1239 O O . LYS A 1 153 ? 24.342 4.046 -30.543 1.00 86.06 153 LYS A O 1
ATOM 1244 N N . ALA A 1 154 ? 24.368 5.324 -28.698 1.00 82.19 154 ALA A N 1
ATOM 1245 C CA . ALA A 1 154 ? 24.940 6.506 -29.329 1.00 82.19 154 ALA A CA 1
ATOM 1246 C C . ALA A 1 154 ? 26.378 6.248 -29.803 1.00 82.19 154 ALA A C 1
ATOM 1248 O O . ALA A 1 154 ? 26.706 6.592 -30.935 1.00 82.19 154 ALA A O 1
ATOM 1249 N N . GLY A 1 155 ? 27.203 5.568 -29.001 1.00 78.31 155 GLY A N 1
ATOM 1250 C CA . 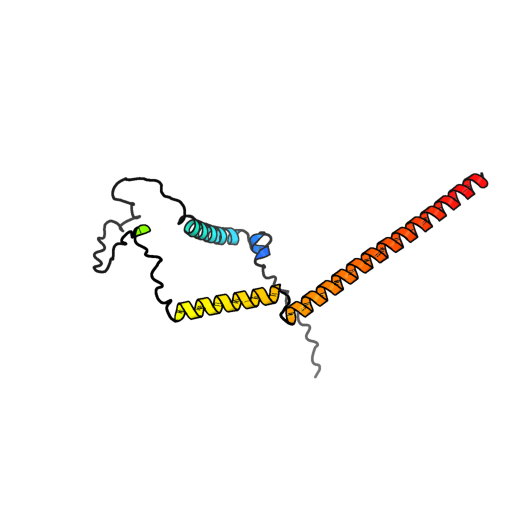GLY A 1 155 ? 28.567 5.181 -29.371 1.00 78.31 155 GLY A CA 1
ATOM 1251 C C . GLY A 1 155 ? 28.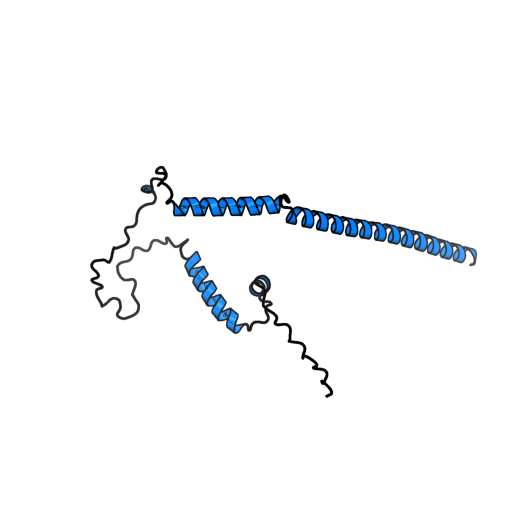619 4.140 -30.494 1.00 78.31 155 GLY A C 1
ATOM 1252 O O . GLY A 1 155 ? 29.424 4.252 -31.414 1.00 78.31 155 GLY A O 1
ATOM 1253 N N . LYS A 1 156 ? 27.728 3.143 -30.482 1.00 76.88 156 LYS A N 1
ATOM 1254 C CA . LYS A 1 156 ? 27.610 2.144 -31.559 1.00 76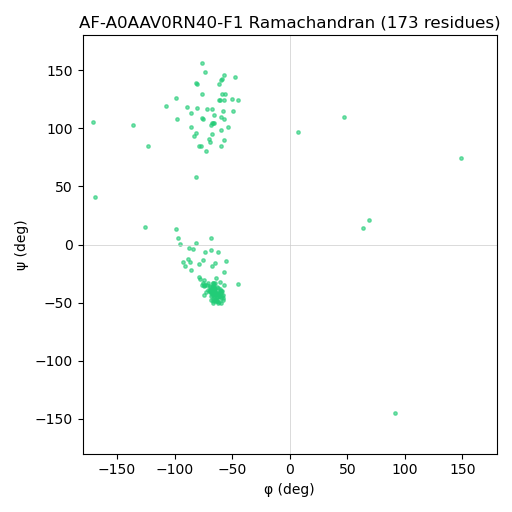.88 156 LYS A CA 1
ATOM 1255 C C . LYS A 1 156 ? 27.052 2.774 -32.833 1.00 76.88 156 LYS A C 1
ATOM 1257 O O . LYS A 1 156 ? 27.540 2.476 -33.914 1.00 76.88 156 LYS A O 1
ATOM 1262 N N . CYS A 1 157 ? 26.079 3.678 -32.720 1.00 62.03 157 CYS A N 1
ATOM 1263 C CA . CYS A 1 157 ? 25.517 4.385 -33.867 1.00 62.03 157 CYS A CA 1
ATOM 1264 C C . CYS A 1 157 ? 26.564 5.314 -34.495 1.00 62.03 157 CYS A C 1
ATOM 1266 O O . CYS A 1 157 ? 26.799 5.218 -35.692 1.00 62.03 157 CYS A O 1
ATOM 1268 N N . SER A 1 158 ? 27.286 6.113 -33.704 1.00 67.94 158 SER A N 1
ATOM 1269 C CA . SER A 1 158 ? 28.331 7.011 -34.213 1.00 67.94 158 SER A CA 1
ATOM 1270 C C . SER A 1 158 ? 29.520 6.266 -34.825 1.00 67.94 158 SER A C 1
ATOM 1272 O O . SER A 1 158 ? 29.979 6.645 -35.900 1.00 67.94 158 SER A O 1
ATOM 1274 N N . THR A 1 159 ? 29.982 5.175 -34.203 1.00 70.44 159 THR A N 1
ATOM 1275 C CA . THR A 1 159 ? 31.057 4.330 -34.758 1.00 70.44 159 THR A CA 1
ATOM 1276 C C . THR A 1 159 ? 30.608 3.560 -35.996 1.00 70.44 159 THR A C 1
ATOM 1278 O O . THR A 1 159 ? 31.358 3.470 -36.962 1.00 70.44 159 THR A O 1
ATOM 1281 N N . SER A 1 160 ? 29.375 3.046 -36.020 1.00 71.06 160 SER A N 1
ATOM 1282 C CA . SER A 1 160 ? 28.823 2.405 -37.218 1.00 71.06 160 SER A CA 1
ATOM 1283 C C . SER A 1 160 ? 28.638 3.400 -38.365 1.00 71.06 160 SER A C 1
ATOM 1285 O O . SER A 1 160 ? 28.967 3.073 -39.499 1.00 71.06 160 SER A O 1
ATOM 1287 N N . PHE A 1 161 ? 28.198 4.629 -38.079 1.00 69.75 161 PHE A N 1
ATOM 1288 C CA . PHE A 1 161 ? 27.998 5.684 -39.071 1.00 69.75 161 PHE A CA 1
ATOM 1289 C C . PHE A 1 161 ? 29.330 6.191 -39.638 1.00 69.75 161 PHE A C 1
ATOM 1291 O O . PHE A 1 161 ? 29.449 6.389 -40.846 1.00 69.75 161 PHE A O 1
ATOM 1298 N N . SER A 1 162 ? 30.359 6.333 -38.796 1.00 71.12 162 SER A N 1
ATOM 1299 C CA . SER A 1 162 ? 31.699 6.714 -39.249 1.00 71.12 162 SER A CA 1
ATOM 1300 C C . SER A 1 162 ? 32.373 5.611 -40.067 1.00 71.12 162 SER A C 1
ATOM 1302 O O . SER A 1 162 ? 32.948 5.912 -41.111 1.00 71.12 162 SER A O 1
ATOM 1304 N N . LEU A 1 163 ? 32.245 4.339 -39.669 1.00 75.19 163 LEU A N 1
ATOM 1305 C CA . LEU A 1 163 ? 32.730 3.194 -40.451 1.00 75.19 163 LEU A CA 1
ATOM 1306 C C . LEU A 1 163 ? 32.033 3.101 -41.811 1.00 75.19 163 LEU A C 1
ATOM 1308 O O . LEU A 1 163 ? 32.701 2.913 -42.825 1.00 75.19 163 LEU A O 1
ATOM 1312 N N . PHE A 1 164 ? 30.710 3.276 -41.856 1.00 79.25 164 PHE A N 1
ATOM 1313 C CA . PHE A 1 164 ? 29.960 3.244 -43.113 1.00 79.25 164 PHE A CA 1
ATOM 1314 C C . PHE A 1 164 ? 30.361 4.397 -44.042 1.00 79.25 164 PHE A C 1
ATOM 1316 O O . PHE A 1 164 ? 30.587 4.182 -45.232 1.00 79.25 164 PHE A O 1
ATOM 1323 N N . GLY A 1 165 ? 30.527 5.606 -43.495 1.00 80.50 165 GLY A N 1
ATOM 1324 C CA . GLY A 1 165 ? 31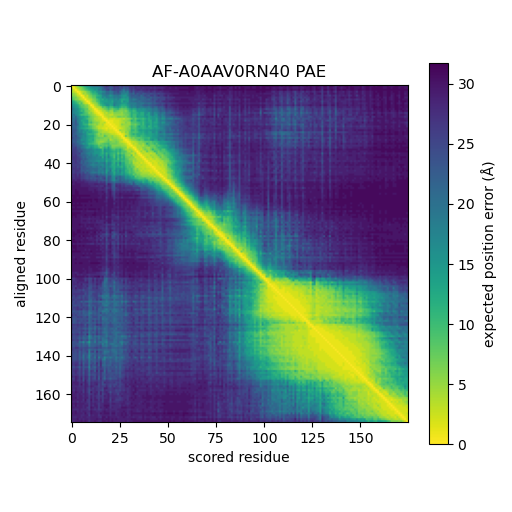.022 6.763 -44.239 1.00 80.50 165 GLY A CA 1
ATOM 1325 C C . GLY A 1 165 ? 32.430 6.547 -44.800 1.00 80.50 165 GLY A C 1
ATOM 1326 O O . GLY A 1 165 ? 32.666 6.820 -45.976 1.00 80.50 165 GLY A O 1
ATOM 1327 N N . LEU A 1 166 ? 33.348 5.987 -44.003 1.00 78.12 166 LEU A N 1
ATOM 1328 C CA . LEU A 1 166 ? 34.713 5.696 -44.450 1.00 78.12 166 LEU A CA 1
ATOM 1329 C C . LEU A 1 166 ? 34.734 4.668 -45.590 1.00 78.12 166 LEU A C 1
ATOM 1331 O O . LEU A 1 166 ? 35.455 4.855 -46.565 1.00 78.12 166 LEU A O 1
ATOM 1335 N N . VAL A 1 167 ? 33.918 3.610 -45.496 1.00 82.19 167 VAL A N 1
ATOM 1336 C CA . VAL A 1 167 ? 33.808 2.566 -46.531 1.00 82.19 167 VAL A CA 1
ATOM 1337 C C . VAL A 1 167 ? 33.244 3.127 -47.838 1.00 82.19 167 VAL A C 1
ATOM 1339 O O . VAL A 1 167 ? 33.738 2.783 -48.913 1.00 82.19 167 VAL A O 1
ATOM 1342 N N . ILE A 1 168 ? 32.248 4.016 -47.769 1.00 82.62 168 ILE A N 1
ATOM 1343 C CA . ILE A 1 168 ? 31.686 4.677 -48.955 1.00 82.62 168 ILE A CA 1
ATOM 1344 C C . ILE A 1 168 ? 32.736 5.574 -49.620 1.00 82.62 168 ILE A C 1
ATOM 1346 O O . ILE A 1 168 ? 32.932 5.475 -50.829 1.00 82.62 168 ILE A O 1
ATOM 1350 N N . ILE A 1 169 ? 33.447 6.400 -48.844 1.00 78.38 169 ILE A N 1
ATOM 135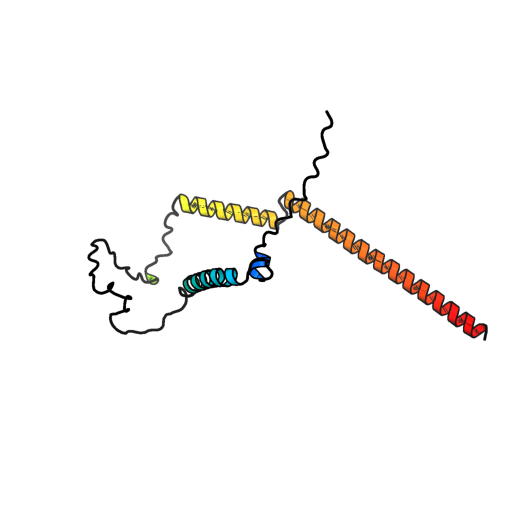1 C CA . ILE A 1 169 ? 34.500 7.282 -49.370 1.00 78.38 169 ILE A CA 1
ATOM 1352 C C . ILE A 1 169 ? 35.604 6.457 -50.039 1.00 78.38 169 ILE A C 1
ATOM 1354 O O . ILE A 1 169 ? 35.993 6.755 -51.165 1.00 78.38 169 ILE A O 1
ATOM 1358 N N . TYR A 1 170 ? 36.065 5.382 -49.396 1.00 76.88 170 TYR A N 1
ATOM 1359 C CA . TYR A 1 170 ? 37.107 4.521 -49.960 1.00 76.88 170 TYR A CA 1
ATOM 1360 C C . TYR A 1 170 ? 36.666 3.856 -51.270 1.00 76.88 170 TYR A C 1
ATOM 1362 O O . TYR A 1 170 ? 37.450 3.740 -52.207 1.00 76.88 170 TYR A O 1
ATOM 1370 N N . ARG A 1 171 ? 35.393 3.456 -51.376 1.00 81.88 171 ARG A N 1
ATOM 1371 C CA . ARG A 1 171 ? 34.844 2.845 -52.593 1.00 81.88 171 ARG A CA 1
ATOM 1372 C C . ARG A 1 171 ? 34.689 3.839 -53.746 1.00 81.88 171 ARG A C 1
ATOM 1374 O O . ARG A 1 171 ? 34.876 3.436 -54.886 1.00 81.88 171 ARG A O 1
ATOM 1381 N N . VAL A 1 172 ? 34.383 5.106 -53.456 1.00 83.38 172 VAL A N 1
ATOM 1382 C CA . VAL A 1 172 ? 34.336 6.186 -54.460 1.00 83.38 172 VAL A CA 1
ATOM 1383 C C . VAL A 1 172 ? 35.739 6.577 -54.929 1.00 83.38 172 VAL A C 1
ATOM 1385 O O . VAL A 1 172 ? 35.911 6.890 -56.096 1.00 83.38 172 VAL A O 1
ATOM 1388 N N . VAL A 1 173 ? 36.742 6.544 -54.047 1.00 83.44 173 VAL A N 1
ATOM 1389 C CA . VAL A 1 173 ? 38.134 6.893 -54.391 1.00 83.44 173 VAL A CA 1
ATOM 1390 C C . VAL A 1 173 ? 38.866 5.756 -55.122 1.00 83.44 173 VAL A C 1
ATOM 1392 O O . VAL A 1 173 ? 39.779 6.023 -55.897 1.00 83.44 173 VAL A O 1
ATOM 1395 N N . CYS A 1 174 ? 38.488 4.493 -54.890 1.00 69.12 174 CYS A N 1
ATOM 1396 C CA . CYS A 1 174 ? 39.088 3.322 -55.546 1.00 69.12 174 CYS A CA 1
ATOM 1397 C C . CYS A 1 174 ? 38.307 2.786 -56.769 1.00 69.12 174 CYS A C 1
ATOM 1399 O O . CYS A 1 174 ? 38.678 1.725 -57.273 1.00 69.12 174 CYS A O 1
ATOM 1401 N N . SER A 1 175 ? 37.235 3.453 -57.223 1.00 63.78 175 SER A N 1
ATOM 1402 C CA . SER A 1 175 ? 36.597 3.220 -58.540 1.00 63.78 175 SER A CA 1
ATOM 1403 C C . SER A 1 175 ? 37.035 4.282 -59.534 1.00 63.78 175 SER A C 1
ATOM 1405 O O . SER A 1 175 ? 37.208 3.914 -60.714 1.00 63.78 175 SER A O 1
#

Solvent-accessible surface area (backbone atoms only — not comparable to full-atom values): 11041 Å² total; per-residue (Å²): 136,86,81,75,86,82,76,75,72,82,75,72,82,80,83,74,76,48,74,70,33,55,75,68,64,72,38,95,66,62,70,71,58,51,51,55,50,47,50,50,50,47,50,50,47,47,58,62,56,60,76,75,72,77,93,69,94,70,94,67,77,96,68,84,75,52,83,70,68,67,74,76,56,82,83,84,55,94,80,67,75,74,86,74,89,75,58,84,86,76,64,67,84,80,62,79,66,77,63,51,77,66,54,48,52,51,51,49,51,50,53,50,50,53,51,49,53,51,35,42,75,68,37,69,37,73,66,36,38,52,52,50,54,52,51,49,51,52,51,50,54,52,51,52,52,48,50,53,50,49,54,51,48,50,52,50,48,51,52,50,50,51,51,51,51,52,53,51,52,52,53,64,73,74,106

Radius of gyration: 36.09 Å; Cα contacts (8 Å, |Δi|>4): 20; chains: 1; bounding box: 94×68×84 Å

InterPro domains:
  IPR019380 Casein kinase substrate, phosphoprotein PP28 [PF10252] (77-154)
  IPR039876 28kDa heat- and acid-stable phosphoprotein [PTHR22055] (1-156)

pLDDT: mean 72.92, std 15.73, range [30.83, 97.62]

Secondary structure (DSSP, 8-state):
-------------PPPPPHHHHHTT-SSS-HHHHHHHHHHHHHHHHHHHTTS---------S----SSGGGTS----TT--PPP---GGG--TT------HHHHHHHHHHHHHHHHHHHHHTT-SHHHHHHHHHHHHHHHHHHHHHHHHHHHHHHHHHHHHHHHHHHHHHHHH--